Protein AF-A0A7S2F845-F1 (afdb_monomer_lite)

Organism: NCBI:txid327968

Secondary structure (DSSP, 8-state):
-PPPPP--EETTEEPPP--------S------------PPP---SPPPPPPP---HHHHHHHHHHHHHHHHHHHHHHHHHHHGGGS-HHHHHHHHHHHTTSSS-HHHHHHHHHHHHHHHHHHHHT--

Sequence (127 aa):
AEAPPPQRSFQGVKLPALGGEVRPDPLSVEPPRSLRRHVPASQSAPALPPAPKQSLEDLEKQKLRLAGKMEALSALSACQKNMGKMSAAELQAMLQRLNGLDSSVEDNTRCMERRLRQVDKFCQRLT

Radius of gyration: 28.7 Å; chains: 1; bounding box: 69×40×66 Å

Foldseek 3Di:
DDDDDDFDDDPNHGDDDPDDDDDDDDDDDDPDDDPPDPDDDDPDDDPDPPDPPQDPVNVVVVVVVVVVVVVVVVVVVVCVVCVVVDDPVRNVVVVCVVVCVPPPPPVVVVVVVVVVVVVVVVVVVVD

Structure (mmCIF, N/CA/C/O backbone):
data_AF-A0A7S2F845-F1
#
_entry.id   AF-A0A7S2F845-F1
#
loop_
_atom_site.group_PDB
_atom_site.id
_atom_site.type_symbol
_atom_site.label_atom_id
_atom_site.label_alt_id
_atom_site.label_comp_id
_atom_site.label_asym_id
_atom_site.label_entity_id
_atom_site.label_seq_id
_atom_site.pdbx_PDB_ins_code
_atom_site.Cartn_x
_atom_site.Cartn_y
_atom_site.Cartn_z
_atom_site.occupancy
_atom_site.B_iso_or_equiv
_atom_site.auth_seq_id
_atom_site.auth_comp_id
_atom_site.auth_asym_id
_atom_site.auth_atom_id
_atom_site.pdbx_PDB_model_num
ATOM 1 N N . ALA A 1 1 ? 32.328 -30.366 43.569 1.00 45.31 1 ALA A N 1
ATOM 2 C CA . ALA A 1 1 ? 31.036 -30.515 42.876 1.00 45.31 1 ALA A CA 1
ATOM 3 C C . ALA A 1 1 ? 30.753 -29.195 42.176 1.00 45.31 1 ALA A C 1
ATOM 5 O O . ALA A 1 1 ? 30.427 -28.221 42.839 1.00 45.31 1 ALA A O 1
ATOM 6 N N . GLU A 1 2 ? 31.034 -29.131 40.878 1.00 44.84 2 GLU A N 1
ATOM 7 C CA . GLU A 1 2 ? 30.868 -27.927 40.061 1.00 44.84 2 GLU A CA 1
ATOM 8 C C . GLU A 1 2 ? 29.411 -27.864 39.584 1.00 44.84 2 GLU A C 1
ATOM 10 O O . GLU A 1 2 ? 28.887 -28.845 39.054 1.00 44.84 2 GLU A O 1
ATOM 15 N N . ALA A 1 3 ? 28.721 -26.760 39.874 1.00 53.16 3 ALA A N 1
ATOM 16 C CA . ALA A 1 3 ? 27.312 -26.595 39.535 1.00 53.16 3 ALA A CA 1
ATOM 17 C C . ALA A 1 3 ? 27.146 -26.396 38.015 1.00 53.16 3 ALA A C 1
ATOM 19 O O . ALA A 1 3 ? 27.913 -25.638 37.420 1.00 53.16 3 ALA A O 1
ATOM 20 N N . PRO A 1 4 ? 26.155 -27.035 37.366 1.00 57.97 4 PRO A N 1
ATOM 21 C CA . PRO A 1 4 ? 25.947 -26.870 35.933 1.00 57.97 4 PRO A CA 1
ATOM 22 C C . PRO A 1 4 ? 25.480 -25.441 35.598 1.00 57.97 4 PRO A C 1
ATOM 24 O O . PRO A 1 4 ? 24.700 -24.854 36.356 1.00 57.97 4 PRO A O 1
ATOM 27 N N . PRO A 1 5 ? 25.910 -24.877 34.454 1.00 64.00 5 PRO A N 1
ATOM 28 C CA . PRO A 1 5 ? 25.543 -23.523 34.059 1.00 64.00 5 PRO A CA 1
ATOM 29 C C . PRO A 1 5 ? 24.031 -23.395 33.794 1.00 64.00 5 PRO A C 1
ATOM 31 O O . PRO A 1 5 ? 23.400 -24.342 33.308 1.00 64.00 5 PRO A O 1
ATOM 34 N N . PRO A 1 6 ? 23.429 -22.222 34.075 1.00 65.38 6 PRO A N 1
ATOM 35 C CA . PRO A 1 6 ? 21.997 -22.004 33.909 1.00 65.38 6 PRO A CA 1
ATOM 36 C C . PRO A 1 6 ? 21.581 -22.141 32.439 1.00 65.38 6 PRO A C 1
ATOM 38 O O . PRO A 1 6 ? 22.133 -21.497 31.544 1.00 65.38 6 PRO A O 1
ATOM 41 N N . GLN A 1 7 ? 20.573 -22.977 32.182 1.00 64.69 7 GLN A N 1
ATOM 42 C CA . GLN A 1 7 ? 20.025 -23.170 30.841 1.00 64.69 7 GLN A CA 1
ATOM 43 C C . GLN A 1 7 ? 19.210 -21.940 30.418 1.00 64.69 7 GLN A C 1
ATOM 45 O O . GLN A 1 7 ? 18.145 -21.666 30.969 1.00 64.69 7 GLN A O 1
ATOM 50 N N . ARG A 1 8 ? 19.691 -21.198 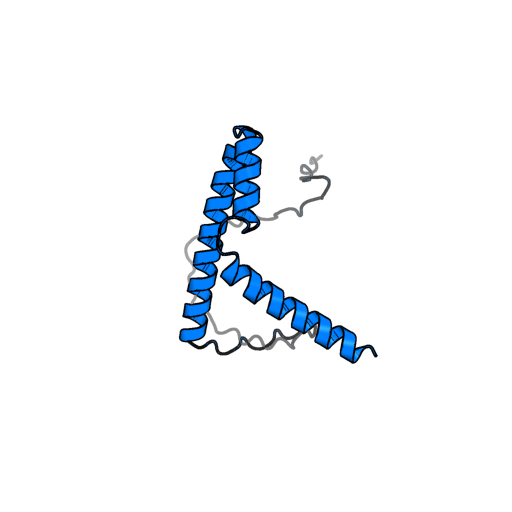29.413 1.00 65.69 8 ARG A N 1
ATOM 51 C CA . ARG A 1 8 ? 18.943 -20.091 28.798 1.00 65.69 8 ARG A CA 1
ATOM 52 C C . ARG A 1 8 ? 17.950 -20.654 27.779 1.00 65.69 8 ARG A C 1
ATOM 54 O O . ARG A 1 8 ? 18.349 -21.205 26.752 1.00 65.69 8 ARG A O 1
ATOM 61 N N . SER A 1 9 ? 16.660 -20.502 28.060 1.00 76.69 9 SER A N 1
ATOM 62 C CA . SER A 1 9 ? 15.584 -20.753 27.099 1.00 76.69 9 SER A CA 1
ATOM 63 C C . SER A 1 9 ? 14.782 -19.475 26.862 1.00 76.69 9 SER A C 1
ATOM 65 O O . SER A 1 9 ? 14.654 -18.638 27.756 1.00 76.69 9 SER A O 1
ATOM 67 N N . PHE A 1 10 ? 14.263 -19.311 25.646 1.00 62.00 10 PHE A N 1
ATOM 68 C CA . PHE A 1 10 ? 13.295 -18.270 25.305 1.00 62.00 10 PHE A CA 1
ATOM 69 C C . PHE A 1 10 ? 12.119 -18.944 24.602 1.00 62.00 10 PHE A C 1
ATOM 71 O O . PHE A 1 10 ? 12.319 -19.644 23.612 1.00 62.00 10 PHE A O 1
ATOM 78 N N . GLN A 1 11 ? 10.908 -18.793 25.149 1.00 68.44 11 GLN A N 1
ATOM 79 C CA . GLN A 1 11 ? 9.687 -19.443 24.642 1.00 68.44 11 GLN A CA 1
ATOM 80 C C . GLN A 1 11 ? 9.828 -20.967 24.437 1.00 68.44 11 GLN A C 1
ATOM 82 O O . GLN A 1 11 ? 9.382 -21.519 23.437 1.00 68.44 11 GLN A O 1
ATOM 87 N N . GLY A 1 12 ? 10.502 -21.657 25.363 1.00 69.50 12 GLY A N 1
ATOM 88 C CA . GLY A 1 12 ? 10.700 -23.112 25.294 1.00 69.50 12 GLY A CA 1
ATOM 89 C C . GLY A 1 12 ? 11.762 -23.580 24.291 1.00 69.50 12 GLY A C 1
ATOM 90 O O . GLY A 1 12 ?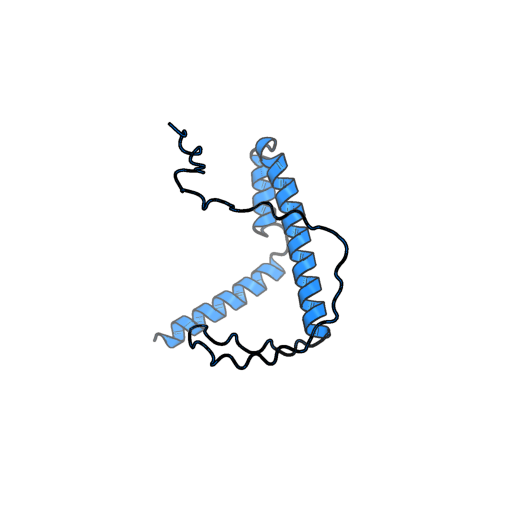 12.061 -24.771 24.240 1.00 69.50 12 GLY A O 1
ATOM 91 N N . VAL A 1 13 ? 12.390 -22.669 23.540 1.00 66.06 13 VAL A N 1
ATOM 92 C CA . VAL A 1 13 ? 13.494 -22.990 22.628 1.00 66.06 13 VAL A CA 1
ATOM 93 C C . VAL A 1 13 ? 14.826 -22.827 23.358 1.00 66.06 13 VAL A C 1
ATOM 95 O O . VAL A 1 13 ? 15.117 -21.778 23.942 1.00 66.06 13 VAL A O 1
ATOM 98 N N . LYS A 1 14 ? 15.642 -23.887 23.341 1.00 77.12 14 LYS A N 1
ATOM 99 C CA . LYS A 1 14 ? 16.975 -23.911 23.954 1.00 77.12 14 LYS A CA 1
ATOM 100 C C . LYS A 1 14 ? 17.943 -23.113 23.081 1.00 77.12 14 LYS A C 1
ATOM 102 O O . LYS A 1 14 ? 18.170 -23.473 21.928 1.00 77.12 14 LYS A O 1
ATOM 107 N N . LEU A 1 15 ? 18.492 -22.026 23.618 1.00 72.06 15 LEU A N 1
ATOM 108 C CA . LEU A 1 15 ? 19.434 -21.190 22.876 1.00 72.06 15 LEU A CA 1
ATOM 109 C C . LEU A 1 15 ? 20.848 -21.801 22.934 1.00 72.06 15 LEU A C 1
ATOM 111 O O . LEU A 1 15 ? 21.238 -22.310 23.990 1.00 72.06 15 LEU A O 1
ATOM 115 N N . PRO A 1 16 ? 21.629 -21.756 21.836 1.00 62.34 16 PRO A N 1
ATOM 116 C CA . PRO A 1 16 ? 23.021 -22.190 21.848 1.00 62.34 16 PRO A CA 1
ATOM 117 C C . PRO A 1 16 ? 23.841 -21.350 22.831 1.00 62.34 16 PRO A C 1
ATOM 119 O O . PRO A 1 16 ? 23.653 -20.136 22.937 1.00 62.34 16 PRO A O 1
ATOM 122 N N . ALA A 1 17 ? 24.768 -21.991 23.542 1.00 61.19 17 ALA A N 1
ATOM 123 C CA . ALA A 1 17 ? 25.693 -21.288 24.417 1.00 61.19 17 ALA A CA 1
ATOM 124 C C . ALA A 1 17 ? 26.633 -20.414 23.572 1.00 61.19 17 ALA A C 1
ATOM 126 O O . ALA A 1 17 ? 27.361 -20.924 22.721 1.00 61.19 17 ALA A O 1
ATOM 127 N N . LEU A 1 18 ? 26.623 -19.101 23.811 1.00 60.44 18 LEU A N 1
ATOM 128 C CA . LEU A 1 18 ? 27.653 -18.202 23.297 1.00 60.44 18 LEU A CA 1
ATOM 129 C C . LEU A 1 18 ? 28.923 -18.450 24.116 1.00 60.44 18 LEU A C 1
ATOM 131 O O . LEU A 1 18 ? 29.105 -17.882 25.190 1.00 60.44 18 LEU A O 1
ATOM 135 N N . GLY A 1 19 ? 29.744 -19.388 23.652 1.00 46.00 19 GLY A N 1
ATOM 136 C CA . GLY A 1 19 ? 31.061 -19.643 24.213 1.00 46.00 19 GLY A CA 1
ATOM 137 C C . GLY A 1 19 ? 32.062 -18.584 23.757 1.00 46.00 19 GLY A C 1
ATOM 138 O O . GLY A 1 19 ? 32.202 -18.352 22.560 1.00 46.00 19 GLY A O 1
ATOM 139 N N . GLY A 1 20 ? 32.778 -18.005 24.723 1.00 47.28 20 GLY A N 1
ATOM 140 C CA . GLY A 1 20 ? 34.080 -17.372 24.517 1.00 47.28 20 GLY A CA 1
ATOM 141 C C . GLY A 1 20 ? 34.073 -15.848 24.458 1.00 47.28 20 GLY A C 1
ATOM 142 O O . GLY A 1 20 ? 33.998 -15.263 23.383 1.00 47.28 20 GLY A O 1
ATOM 143 N N . GLU A 1 21 ? 34.274 -15.211 25.615 1.00 51.09 21 GLU A N 1
ATOM 144 C CA . GLU A 1 21 ? 35.051 -13.971 25.665 1.00 51.09 21 GLU A CA 1
ATOM 145 C C . GLU A 1 21 ? 36.417 -14.235 25.018 1.00 51.09 21 GLU A C 1
ATOM 147 O O . GLU A 1 21 ? 37.198 -15.044 25.517 1.00 51.09 21 GLU A O 1
ATOM 152 N N . VAL A 1 22 ? 36.721 -13.541 23.925 1.00 48.25 22 VAL A N 1
ATOM 153 C CA . VAL A 1 22 ? 38.103 -13.338 23.488 1.00 48.25 22 VAL A CA 1
ATOM 154 C C . VAL A 1 22 ? 38.348 -11.841 23.525 1.00 48.25 22 VAL A C 1
ATOM 156 O O . VAL A 1 22 ? 37.983 -11.089 22.623 1.00 48.25 22 VAL A O 1
ATOM 159 N N . ARG A 1 23 ? 38.920 -11.419 24.649 1.00 46.50 23 ARG A N 1
ATOM 160 C CA . ARG A 1 23 ? 39.509 -10.104 24.871 1.00 46.50 23 ARG A CA 1
ATOM 161 C C . ARG A 1 23 ? 40.568 -9.851 23.781 1.00 46.50 23 ARG A C 1
ATOM 163 O O . ARG A 1 23 ? 41.461 -10.684 23.639 1.00 46.50 23 ARG A O 1
ATOM 170 N N . PRO A 1 24 ? 40.503 -8.763 22.996 1.00 47.44 24 PRO A N 1
ATOM 171 C CA . PRO A 1 24 ? 41.558 -8.469 22.039 1.00 47.44 24 PRO A CA 1
ATOM 172 C C . PRO A 1 24 ? 42.724 -7.795 22.771 1.00 47.44 24 PRO A C 1
ATOM 174 O O . PRO A 1 24 ? 42.590 -6.665 23.243 1.00 47.44 24 PRO A O 1
ATOM 177 N N . ASP A 1 25 ? 43.865 -8.477 22.866 1.00 44.31 25 ASP A N 1
ATOM 178 C CA . ASP A 1 25 ? 45.134 -7.804 23.150 1.00 44.31 25 ASP A CA 1
ATOM 179 C C . ASP A 1 25 ? 45.512 -6.940 21.930 1.00 44.31 25 ASP A C 1
ATOM 181 O O . ASP A 1 25 ? 45.502 -7.432 20.795 1.00 44.31 25 ASP A O 1
ATOM 185 N N . PRO A 1 26 ? 45.818 -5.643 22.112 1.00 50.06 26 PRO A N 1
ATOM 186 C CA . PRO A 1 26 ? 46.336 -4.808 21.045 1.00 50.06 26 PRO A CA 1
ATOM 187 C C . PRO A 1 26 ? 47.825 -5.128 20.873 1.00 50.06 26 PRO A C 1
ATOM 189 O O . PRO A 1 26 ? 48.501 -5.393 21.860 1.00 50.06 26 PRO A O 1
ATOM 192 N N . LEU A 1 27 ? 48.347 -5.004 19.649 1.00 53.94 27 LEU A N 1
ATOM 193 C CA . LEU A 1 27 ? 49.763 -5.170 19.249 1.00 53.94 27 LEU A CA 1
ATOM 194 C C . LEU A 1 27 ? 50.129 -6.522 18.606 1.00 53.94 27 LEU A C 1
ATOM 196 O O . LEU A 1 27 ? 51.037 -7.214 19.051 1.00 53.94 27 LEU A O 1
ATOM 200 N N . SER A 1 28 ? 49.516 -6.841 17.464 1.00 45.56 28 SER A N 1
ATOM 201 C CA . SER A 1 28 ? 50.236 -7.528 16.380 1.00 45.56 28 SER A CA 1
ATOM 202 C C . SER A 1 28 ? 49.484 -7.354 15.058 1.00 45.56 28 SER A C 1
ATOM 204 O O . SER A 1 28 ? 48.561 -8.099 14.740 1.00 45.56 28 SER A O 1
ATOM 206 N N . VAL A 1 29 ? 49.829 -6.307 14.307 1.00 49.81 29 VAL A N 1
ATOM 207 C CA . VAL A 1 29 ? 49.356 -6.116 12.929 1.00 49.81 29 VAL A CA 1
ATOM 208 C C . VAL A 1 29 ? 50.432 -6.681 12.004 1.00 49.81 29 VAL A C 1
ATOM 210 O O . VAL A 1 29 ? 51.348 -5.972 11.602 1.00 49.81 29 VAL A O 1
ATOM 213 N N . GLU A 1 30 ? 50.338 -7.974 11.701 1.00 49.03 30 GLU A N 1
ATOM 214 C CA . GLU A 1 30 ? 51.049 -8.586 10.571 1.00 49.03 30 GLU A CA 1
ATOM 215 C C . GLU A 1 30 ? 50.239 -8.355 9.277 1.00 49.03 30 GLU A C 1
ATOM 217 O O . GLU A 1 30 ? 49.008 -8.481 9.289 1.00 49.03 30 GLU A O 1
ATOM 222 N N . PRO A 1 31 ? 50.883 -8.010 8.147 1.00 57.12 31 PRO A N 1
ATOM 223 C CA . PRO A 1 31 ? 50.187 -7.736 6.894 1.00 57.12 31 PRO A CA 1
ATOM 224 C C . PRO A 1 31 ? 49.579 -9.020 6.293 1.00 57.12 31 PRO A C 1
ATOM 226 O O . PRO A 1 31 ? 50.168 -10.101 6.393 1.00 57.12 31 PRO A O 1
ATOM 229 N N . PRO A 1 32 ? 48.409 -8.944 5.629 1.00 53.59 32 PRO A N 1
ATOM 230 C CA . PRO A 1 32 ? 47.691 -10.132 5.181 1.00 53.59 32 PRO A CA 1
ATOM 231 C C . PRO A 1 32 ? 48.437 -10.836 4.041 1.00 53.59 32 PRO A C 1
ATOM 233 O O . PRO A 1 32 ? 48.412 -10.410 2.886 1.00 53.59 32 PRO A O 1
ATOM 236 N N . ARG A 1 33 ? 49.070 -11.971 4.359 1.00 56.84 33 ARG A N 1
ATOM 237 C CA . ARG A 1 33 ? 49.553 -12.933 3.361 1.00 56.84 33 ARG A CA 1
ATOM 238 C C . ARG A 1 33 ? 48.356 -13.474 2.578 1.00 56.84 33 ARG A C 1
ATOM 240 O O . ARG A 1 33 ? 47.400 -13.989 3.156 1.00 56.84 33 ARG A O 1
ATOM 247 N N . SER A 1 34 ? 48.410 -13.361 1.253 1.00 55.66 34 SER A N 1
ATOM 248 C CA . SER A 1 34 ? 47.363 -13.815 0.337 1.00 55.66 34 SER A CA 1
ATOM 249 C C . SER A 1 34 ? 47.105 -15.319 0.485 1.00 55.66 34 SER A C 1
ATOM 251 O O . SER A 1 34 ? 47.843 -16.148 -0.052 1.00 55.66 34 SER A O 1
ATOM 253 N N . LEU A 1 35 ? 46.039 -15.691 1.190 1.00 53.72 35 LEU A N 1
ATOM 254 C CA . LEU A 1 35 ? 45.565 -17.069 1.249 1.00 53.72 35 LEU A CA 1
ATOM 255 C C . LEU A 1 35 ? 44.822 -17.392 -0.052 1.00 53.72 35 LEU A C 1
ATOM 257 O O . LEU A 1 35 ? 43.610 -17.208 -0.157 1.00 53.72 35 LEU A O 1
ATOM 261 N N . ARG A 1 36 ? 45.546 -17.909 -1.052 1.00 55.66 36 ARG A N 1
ATOM 262 C CA . ARG A 1 36 ? 44.930 -18.646 -2.163 1.00 55.66 36 ARG A CA 1
ATOM 263 C C . ARG A 1 36 ? 44.357 -19.949 -1.618 1.00 55.66 36 ARG A C 1
ATOM 265 O O . ARG A 1 36 ? 45.001 -20.992 -1.637 1.00 55.66 36 ARG A O 1
ATOM 272 N N . ARG A 1 37 ? 43.135 -19.874 -1.098 1.00 55.34 37 ARG A N 1
ATOM 273 C CA . ARG A 1 37 ? 42.372 -21.037 -0.661 1.00 55.34 37 ARG A CA 1
ATOM 274 C C . ARG A 1 37 ? 41.621 -21.593 -1.875 1.00 55.34 37 ARG A C 1
ATOM 276 O O . ARG A 1 37 ? 40.493 -21.201 -2.150 1.00 55.34 37 ARG A O 1
ATOM 283 N N . HIS A 1 38 ? 42.267 -22.487 -2.623 1.00 54.12 38 HIS A N 1
ATOM 284 C CA . HIS A 1 38 ? 41.548 -23.407 -3.505 1.00 54.12 38 HIS A CA 1
ATOM 285 C C . HIS A 1 38 ? 40.763 -24.370 -2.607 1.00 54.12 38 HIS A C 1
ATOM 287 O O . HIS A 1 38 ? 41.311 -25.344 -2.099 1.00 54.12 38 HIS A O 1
ATOM 293 N N . VAL A 1 39 ? 39.493 -24.056 -2.359 1.00 58.31 39 VAL A N 1
ATOM 294 C CA . VAL A 1 39 ? 38.537 -24.991 -1.759 1.00 58.31 39 VAL A CA 1
ATOM 295 C C . VAL A 1 39 ? 37.699 -25.546 -2.913 1.00 58.31 39 VAL A C 1
ATOM 297 O O . VAL A 1 39 ? 37.113 -24.744 -3.644 1.00 58.31 39 VAL A O 1
ATOM 300 N N . PRO A 1 40 ? 37.643 -26.871 -3.137 1.00 52.09 40 PRO A N 1
ATOM 301 C CA . PRO A 1 40 ? 36.684 -27.439 -4.075 1.00 52.09 40 PRO A CA 1
ATOM 302 C C . PRO A 1 40 ? 35.270 -27.093 -3.593 1.00 52.09 40 PRO A C 1
ATOM 304 O O . PRO A 1 40 ? 34.932 -27.285 -2.426 1.00 52.09 40 PRO A O 1
ATOM 307 N N . ALA A 1 41 ? 34.479 -26.499 -4.484 1.00 53.09 41 ALA A N 1
ATOM 308 C CA . ALA A 1 41 ? 33.155 -25.982 -4.177 1.00 53.09 41 ALA A CA 1
ATOM 309 C C . ALA A 1 41 ? 32.224 -27.103 -3.689 1.00 53.09 41 ALA A C 1
ATOM 311 O O . ALA A 1 41 ? 31.890 -28.014 -4.447 1.00 53.09 41 ALA A O 1
ATOM 312 N N . SER A 1 42 ? 31.772 -27.009 -2.437 1.00 54.72 42 SER A N 1
ATOM 313 C CA . SER A 1 42 ? 30.611 -27.757 -1.955 1.00 54.72 42 SER A CA 1
ATOM 314 C C . SER A 1 42 ? 29.384 -27.347 -2.771 1.00 54.72 42 SER A C 1
ATOM 316 O O . SER A 1 42 ? 28.937 -26.201 -2.719 1.00 54.72 42 SER A O 1
ATOM 318 N N . GLN A 1 43 ? 28.852 -28.291 -3.544 1.00 60.81 43 GLN A N 1
ATOM 319 C CA . GLN A 1 43 ? 27.614 -28.146 -4.305 1.00 60.81 43 GLN A CA 1
ATOM 320 C C . GLN A 1 43 ? 26.412 -28.273 -3.361 1.00 60.81 43 GLN A C 1
ATOM 322 O O . GLN A 1 43 ? 25.903 -29.370 -3.152 1.00 60.81 43 GLN A O 1
ATOM 327 N N . SER A 1 44 ? 25.956 -27.177 -2.756 1.00 59.91 44 SER A N 1
ATOM 328 C CA . SER A 1 44 ? 24.684 -27.215 -2.010 1.00 59.91 44 SER A CA 1
ATOM 329 C C . SER A 1 44 ? 23.908 -25.900 -1.920 1.00 59.91 44 SER A C 1
ATOM 331 O O . SER A 1 44 ? 22.882 -25.856 -1.247 1.00 59.91 44 SER A O 1
ATOM 333 N N . ALA A 1 45 ? 24.306 -24.846 -2.636 1.00 61.38 45 ALA A N 1
ATOM 334 C CA . ALA A 1 45 ? 23.489 -23.639 -2.756 1.00 61.38 45 ALA A CA 1
ATOM 335 C C . ALA A 1 45 ? 22.979 -23.495 -4.199 1.00 61.38 45 ALA A C 1
ATOM 337 O O . ALA A 1 45 ? 23.800 -23.527 -5.121 1.00 61.38 45 ALA A O 1
ATOM 338 N N . PRO A 1 46 ? 21.661 -23.320 -4.428 1.00 64.69 46 PRO A N 1
ATOM 339 C CA . PRO A 1 46 ? 21.168 -22.878 -5.724 1.00 64.69 46 PRO A CA 1
ATOM 340 C C . PRO A 1 46 ? 21.887 -21.578 -6.081 1.00 64.69 46 PRO A C 1
ATOM 342 O O . PRO A 1 46 ? 21.917 -20.644 -5.276 1.00 64.69 46 PRO A O 1
ATOM 345 N N . ALA A 1 47 ? 22.497 -21.529 -7.264 1.00 67.75 47 ALA A N 1
ATOM 346 C CA . ALA A 1 47 ? 23.118 -20.310 -7.748 1.00 67.75 47 ALA A CA 1
ATOM 347 C C . ALA A 1 47 ? 22.046 -19.216 -7.797 1.00 67.75 47 ALA A C 1
ATOM 349 O O . ALA A 1 47 ? 21.045 -19.349 -8.506 1.00 67.75 47 ALA A O 1
ATOM 350 N N . LEU A 1 48 ? 22.235 -18.156 -7.008 1.00 65.12 48 LEU A N 1
ATOM 351 C CA . LEU A 1 48 ? 21.379 -16.982 -7.093 1.00 65.12 48 LEU A CA 1
ATOM 352 C C . LEU A 1 48 ? 21.460 -16.455 -8.531 1.00 65.12 48 LEU A C 1
ATOM 354 O O . LEU A 1 48 ? 22.566 -16.386 -9.082 1.00 65.12 48 LEU A O 1
ATOM 358 N N . PRO A 1 49 ? 20.322 -16.108 -9.157 1.00 70.81 49 PRO A N 1
ATOM 359 C CA . PRO A 1 49 ? 20.356 -15.518 -10.482 1.00 70.81 49 PRO A CA 1
ATOM 360 C C . PRO A 1 49 ? 21.272 -14.288 -10.445 1.00 70.81 49 PRO A C 1
ATOM 362 O O . PRO A 1 49 ? 21.239 -13.538 -9.461 1.00 70.81 49 PRO A O 1
ATOM 365 N N . PRO A 1 50 ? 22.110 -14.082 -11.478 1.00 65.12 50 PRO A N 1
ATOM 366 C CA . PRO A 1 50 ? 22.967 -12.911 -11.537 1.00 65.12 50 PRO A CA 1
ATOM 367 C C . PRO A 1 50 ? 22.090 -11.670 -11.391 1.00 65.12 50 PRO A C 1
ATOM 369 O O . PRO A 1 50 ? 21.066 -11.550 -12.069 1.00 65.12 50 PRO A O 1
ATOM 372 N N . ALA A 1 51 ? 22.468 -10.782 -10.467 1.00 66.50 51 ALA A N 1
ATOM 373 C CA . ALA A 1 51 ? 21.720 -9.560 -10.223 1.00 66.50 51 ALA A CA 1
ATOM 374 C C . ALA A 1 51 ? 21.518 -8.842 -11.568 1.00 66.50 51 ALA A C 1
ATOM 376 O O . ALA A 1 51 ? 22.500 -8.640 -12.295 1.00 66.50 51 ALA A O 1
ATOM 377 N N . PRO A 1 52 ? 20.271 -8.506 -11.947 1.00 72.88 52 PRO A N 1
ATOM 378 C CA . PRO A 1 52 ? 20.039 -7.790 -13.188 1.00 72.88 52 PRO A CA 1
ATOM 379 C C . PRO A 1 52 ? 20.870 -6.509 -13.150 1.00 72.88 52 PRO A C 1
ATOM 381 O O . PRO A 1 52 ? 20.935 -5.847 -12.113 1.00 72.88 52 PRO A O 1
ATOM 384 N N . LYS A 1 53 ? 21.528 -6.172 -14.263 1.00 73.06 53 LYS A N 1
ATOM 385 C CA . LYS A 1 53 ? 22.200 -4.879 -14.425 1.00 73.06 53 LYS A CA 1
ATOM 386 C C . LYS A 1 53 ? 21.110 -3.809 -14.398 1.00 73.06 53 LYS A C 1
ATOM 388 O O . LYS A 1 53 ? 20.505 -3.519 -15.423 1.00 73.06 53 LYS A O 1
ATOM 393 N N . GLN A 1 54 ? 20.776 -3.332 -13.205 1.00 75.88 54 GLN A N 1
ATOM 394 C CA . GLN A 1 54 ? 19.743 -2.327 -13.012 1.00 75.88 54 GLN A CA 1
ATOM 395 C C . GLN A 1 54 ? 20.259 -1.016 -13.595 1.00 75.88 54 GLN A C 1
ATOM 397 O O . GLN A 1 54 ? 21.351 -0.568 -13.244 1.00 75.88 54 GLN A O 1
ATOM 402 N N . SER A 1 55 ? 19.489 -0.437 -14.514 1.00 84.69 55 SER A N 1
ATOM 403 C CA . SER A 1 55 ? 19.761 0.909 -15.006 1.00 84.69 55 SER A CA 1
ATOM 404 C C . SER A 1 55 ? 19.621 1.916 -13.858 1.00 84.69 55 SER A C 1
ATOM 406 O O . SER A 1 55 ? 18.934 1.650 -12.862 1.00 84.69 55 SER A O 1
ATOM 408 N N . LEU A 1 56 ? 20.282 3.069 -13.972 1.00 86.19 56 LEU A N 1
ATOM 409 C CA . LEU A 1 56 ? 20.167 4.132 -12.970 1.00 86.19 56 LEU A CA 1
ATOM 410 C C . LEU A 1 56 ? 18.700 4.588 -12.866 1.00 86.19 56 LEU A C 1
ATOM 412 O O . LEU A 1 56 ? 18.172 4.753 -11.767 1.00 86.19 56 LEU A O 1
ATOM 416 N N . GLU A 1 57 ? 18.012 4.641 -14.004 1.00 87.56 57 GLU A N 1
ATOM 417 C CA . GLU A 1 57 ? 16.596 4.966 -14.144 1.00 87.56 57 GLU A CA 1
ATOM 418 C C . GLU A 1 57 ? 15.687 3.954 -13.425 1.00 87.56 57 GLU A C 1
ATOM 420 O O . GLU A 1 57 ? 14.699 4.332 -12.786 1.00 87.56 57 GLU A O 1
ATOM 425 N N . ASP A 1 58 ? 15.996 2.655 -13.488 1.00 90.50 58 ASP A N 1
ATOM 426 C CA . ASP A 1 58 ? 15.240 1.631 -12.756 1.00 90.50 58 ASP A CA 1
ATOM 427 C C . ASP A 1 58 ? 15.420 1.768 -11.245 1.00 90.50 58 ASP A C 1
ATOM 429 O O . ASP A 1 58 ? 14.471 1.548 -10.482 1.00 90.50 58 ASP A O 1
ATOM 433 N N . LEU A 1 59 ? 16.616 2.161 -10.812 1.00 91.50 59 LEU A N 1
ATOM 434 C CA . LEU A 1 59 ? 16.949 2.360 -9.409 1.00 91.50 59 LEU A CA 1
ATOM 435 C C . LEU A 1 59 ? 16.267 3.618 -8.849 1.00 91.50 59 LEU A C 1
ATOM 437 O O . LEU A 1 59 ? 15.721 3.582 -7.744 1.00 91.50 59 LEU A O 1
ATOM 441 N N . GLU A 1 60 ? 16.192 4.700 -9.625 1.00 91.06 60 GLU A N 1
ATOM 442 C CA . GLU A 1 60 ? 15.394 5.886 -9.291 1.00 91.06 60 GLU A CA 1
ATOM 443 C C . GLU A 1 60 ? 13.901 5.563 -9.183 1.00 91.06 60 GLU A C 1
ATOM 445 O O . GLU A 1 60 ? 13.259 5.909 -8.187 1.00 91.06 60 GLU A O 1
ATOM 450 N N . LYS A 1 61 ? 13.347 4.800 -10.135 1.00 91.62 61 LYS A N 1
ATOM 451 C CA . LYS A 1 61 ? 11.955 4.327 -10.056 1.00 91.62 61 LYS A CA 1
ATOM 452 C C . LYS A 1 61 ? 11.716 3.460 -8.821 1.00 91.62 61 LYS A C 1
ATOM 454 O O . LYS A 1 61 ? 10.657 3.550 -8.200 1.00 91.62 61 LYS A O 1
ATOM 459 N N . GLN A 1 62 ? 12.666 2.598 -8.457 1.00 90.94 62 GLN A N 1
ATOM 460 C CA . GLN A 1 62 ? 12.572 1.790 -7.239 1.00 90.94 62 GLN A CA 1
ATOM 461 C C . GLN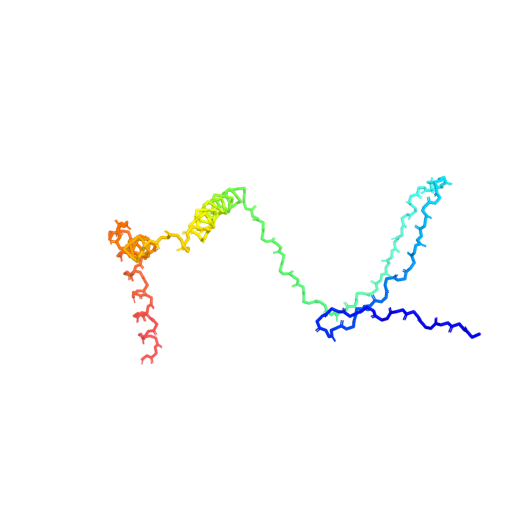 A 1 62 ? 12.590 2.653 -5.980 1.00 90.94 62 GLN A C 1
ATOM 463 O O . GLN A 1 62 ? 11.748 2.437 -5.109 1.00 90.94 62 GLN A O 1
ATOM 468 N N . LYS A 1 63 ? 13.483 3.646 -5.905 1.00 93.75 63 LYS A N 1
ATOM 469 C CA . LYS A 1 63 ? 13.543 4.603 -4.794 1.00 93.75 63 LYS A CA 1
ATOM 470 C C . LYS A 1 63 ? 12.233 5.362 -4.640 1.00 93.75 63 LYS A C 1
ATOM 472 O O . LYS A 1 63 ? 11.705 5.408 -3.536 1.00 93.75 63 LYS A O 1
ATOM 477 N N . LEU A 1 64 ? 11.670 5.870 -5.736 1.00 91.12 64 LEU A N 1
ATOM 478 C CA . LEU A 1 64 ? 10.395 6.586 -5.702 1.00 91.12 64 LEU A CA 1
ATOM 479 C C . LEU A 1 64 ? 9.255 5.687 -5.202 1.00 91.12 64 LEU A C 1
ATOM 481 O O . LEU A 1 64 ? 8.497 6.070 -4.313 1.00 91.12 64 LEU A O 1
ATOM 485 N N . ARG A 1 65 ? 9.170 4.452 -5.715 1.00 92.12 65 ARG A N 1
ATOM 486 C CA . ARG A 1 65 ? 8.180 3.472 -5.240 1.00 92.12 65 ARG A CA 1
ATOM 487 C C . ARG A 1 65 ? 8.366 3.128 -3.765 1.00 92.12 65 ARG A C 1
ATOM 489 O O . ARG A 1 65 ? 7.378 2.949 -3.060 1.00 92.12 65 ARG A O 1
ATOM 496 N N . LEU A 1 66 ? 9.607 2.983 -3.308 1.00 93.94 66 LEU A N 1
ATOM 497 C CA . LEU A 1 66 ? 9.907 2.678 -1.913 1.00 93.94 66 LEU A CA 1
ATOM 498 C C . LEU A 1 66 ? 9.535 3.850 -1.002 1.00 93.94 66 LEU A C 1
ATOM 500 O O . LEU A 1 66 ? 8.872 3.627 0.006 1.00 93.94 66 LEU A O 1
ATOM 504 N N . ALA A 1 67 ? 9.891 5.077 -1.385 1.00 90.88 67 ALA A N 1
ATOM 505 C CA . ALA A 1 67 ? 9.549 6.290 -0.649 1.00 90.88 67 ALA A CA 1
ATOM 506 C C . ALA A 1 67 ? 8.030 6.421 -0.463 1.00 90.88 67 ALA A C 1
ATOM 508 O O . ALA A 1 67 ? 7.570 6.551 0.669 1.00 90.88 67 ALA A O 1
ATOM 509 N N . GLY A 1 68 ? 7.245 6.250 -1.534 1.00 86.69 68 GLY A N 1
ATOM 510 C CA . GLY A 1 68 ? 5.781 6.287 -1.441 1.00 86.69 68 GLY A CA 1
ATOM 511 C C . GLY A 1 68 ? 5.200 5.186 -0.541 1.00 86.69 68 GLY A C 1
ATOM 512 O O . GLY A 1 68 ? 4.277 5.428 0.233 1.00 86.69 68 GLY A O 1
ATOM 513 N N . LYS A 1 69 ? 5.773 3.973 -0.566 1.00 91.19 69 LYS A N 1
ATOM 514 C CA . LYS A 1 69 ? 5.369 2.899 0.362 1.00 91.19 69 LYS A CA 1
ATOM 515 C C . LYS A 1 69 ? 5.688 3.241 1.817 1.00 91.19 69 LYS A C 1
ATOM 517 O O . LYS A 1 69 ? 4.886 2.937 2.694 1.00 91.19 69 LYS A O 1
ATOM 522 N N . MET A 1 70 ? 6.844 3.848 2.080 1.00 94.12 70 MET A N 1
ATOM 523 C CA . MET A 1 70 ? 7.229 4.264 3.430 1.00 94.12 70 MET A CA 1
ATOM 524 C C . MET A 1 70 ? 6.324 5.372 3.966 1.00 94.12 70 MET A C 1
ATOM 526 O O . MET A 1 70 ? 5.942 5.326 5.132 1.00 94.12 70 MET A O 1
ATOM 530 N N . GLU A 1 71 ? 5.941 6.326 3.121 1.00 87.00 71 GLU A N 1
ATOM 531 C CA . GLU A 1 71 ? 4.997 7.383 3.480 1.00 87.00 71 GLU A CA 1
ATOM 532 C C . GLU A 1 71 ? 3.627 6.805 3.857 1.00 87.00 71 GLU A C 1
ATOM 534 O O . GLU A 1 71 ? 3.113 7.085 4.941 1.00 87.00 71 GLU A O 1
ATOM 539 N N . ALA A 1 72 ? 3.086 5.908 3.027 1.00 82.69 72 ALA A N 1
ATOM 540 C CA . ALA A 1 72 ? 1.827 5.227 3.316 1.00 82.69 72 ALA A CA 1
ATOM 541 C C . ALA A 1 72 ? 1.890 4.417 4.624 1.00 82.69 72 ALA A C 1
ATOM 543 O O . ALA A 1 72 ? 0.979 4.490 5.447 1.00 82.69 72 ALA A O 1
ATOM 544 N N . LEU A 1 73 ? 2.981 3.677 4.855 1.00 86.88 73 LEU A N 1
ATOM 545 C CA . LEU A 1 73 ? 3.184 2.928 6.100 1.00 86.88 73 LEU A CA 1
ATOM 546 C C . LEU A 1 73 ? 3.288 3.846 7.323 1.00 86.88 73 LEU A C 1
ATOM 548 O O . LEU A 1 73 ? 2.748 3.516 8.379 1.00 86.88 73 LEU A O 1
ATOM 552 N N . SER A 1 74 ? 3.951 4.995 7.190 1.00 87.50 74 SER A N 1
ATOM 553 C CA . SER A 1 74 ? 4.046 5.997 8.254 1.00 87.50 74 SER A CA 1
ATOM 554 C C . SER A 1 74 ? 2.665 6.555 8.615 1.00 87.50 74 SER A C 1
ATOM 556 O O . SER A 1 74 ? 2.290 6.570 9.790 1.00 87.50 74 SER A O 1
ATOM 558 N N . ALA A 1 75 ? 1.865 6.915 7.607 1.00 82.38 75 ALA A N 1
ATOM 559 C CA . ALA A 1 75 ? 0.494 7.382 7.795 1.00 82.38 75 ALA A CA 1
ATOM 560 C C . ALA A 1 75 ? -0.388 6.318 8.473 1.00 82.38 75 ALA A C 1
ATOM 562 O O . ALA A 1 75 ? -1.076 6.610 9.452 1.00 82.38 75 ALA A O 1
ATOM 563 N N . LEU A 1 76 ? -0.311 5.062 8.021 1.00 84.25 76 LEU A N 1
ATOM 564 C CA . LEU A 1 76 ? -1.046 3.946 8.622 1.00 84.25 76 LEU A CA 1
ATOM 565 C C . LEU A 1 76 ? -0.622 3.678 10.070 1.00 84.25 76 LEU A C 1
ATOM 567 O O . LEU A 1 76 ? -1.475 3.452 10.925 1.00 84.25 76 LEU A O 1
ATOM 571 N N .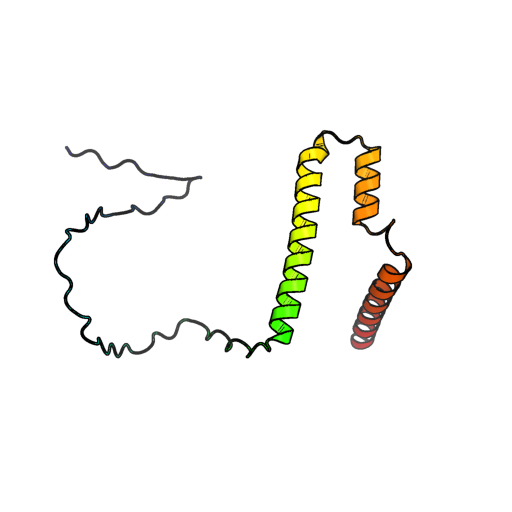 SER A 1 77 ? 0.676 3.749 10.367 1.00 86.75 77 SER A N 1
ATOM 572 C CA . SER A 1 77 ? 1.201 3.603 11.730 1.00 86.75 77 SER A CA 1
ATOM 573 C C . SER A 1 77 ? 0.680 4.706 12.658 1.00 86.75 77 SER A C 1
ATOM 575 O O . SER A 1 77 ? 0.300 4.440 13.802 1.00 86.75 77 SER A O 1
ATOM 577 N N . ALA A 1 78 ? 0.585 5.945 12.165 1.00 80.81 78 ALA A N 1
ATOM 578 C CA . ALA A 1 78 ? -0.023 7.046 12.906 1.00 80.81 78 ALA A CA 1
ATOM 579 C C . ALA A 1 78 ? -1.523 6.811 13.164 1.00 80.81 78 ALA A C 1
ATOM 581 O O . ALA A 1 78 ? -1.990 7.012 14.288 1.00 80.81 78 ALA A O 1
ATOM 582 N N . CYS A 1 79 ? -2.269 6.318 12.170 1.00 77.81 79 CYS A N 1
ATOM 583 C CA . CYS A 1 79 ? -3.672 5.933 12.339 1.00 77.81 79 CYS A CA 1
ATOM 584 C C . CYS A 1 79 ? -3.842 4.787 13.348 1.00 77.81 79 CYS A C 1
ATOM 586 O O . CYS A 1 79 ? -4.722 4.853 14.203 1.00 77.81 79 CYS A O 1
ATOM 588 N N . GLN A 1 80 ? -2.974 3.771 13.310 1.00 82.25 80 GLN A N 1
ATOM 589 C CA . GLN A 1 80 ? -3.020 2.623 14.218 1.00 82.25 80 GLN A CA 1
ATOM 590 C C . GLN A 1 80 ? -2.902 3.043 15.688 1.00 82.25 80 GLN A C 1
ATOM 592 O O . GLN A 1 80 ? -3.657 2.558 16.528 1.00 82.25 80 GLN A O 1
ATOM 597 N N . LYS A 1 81 ? -2.001 3.981 16.005 1.00 82.31 81 LYS A N 1
ATOM 598 C CA . LYS A 1 81 ? -1.817 4.489 17.377 1.00 82.31 81 LYS A CA 1
ATOM 599 C C . LYS A 1 81 ? -3.065 5.175 17.939 1.00 82.31 81 LYS A C 1
ATOM 601 O O . LYS A 1 81 ? -3.275 5.162 19.149 1.00 82.31 81 LYS A O 1
ATOM 606 N N . ASN A 1 82 ? -3.885 5.760 17.070 1.00 80.56 82 ASN A N 1
ATOM 607 C CA . ASN A 1 82 ? -5.076 6.513 17.458 1.00 80.56 82 ASN A CA 1
ATOM 608 C C . ASN A 1 82 ? -6.376 5.719 17.286 1.00 80.56 82 ASN A C 1
ATOM 610 O O . ASN A 1 82 ? -7.418 6.172 17.745 1.00 80.56 82 ASN A O 1
ATOM 614 N N . MET A 1 83 ? -6.318 4.523 16.696 1.00 79.81 83 MET A N 1
ATOM 615 C CA . MET A 1 83 ? -7.492 3.720 16.354 1.00 79.81 83 MET A CA 1
ATOM 616 C C . MET A 1 83 ? -8.374 3.398 17.570 1.00 79.81 83 MET A C 1
ATOM 618 O O . MET A 1 83 ? -9.593 3.445 17.466 1.00 79.81 83 MET A O 1
ATOM 622 N N . GLY A 1 84 ? -7.777 3.159 18.743 1.00 80.81 84 GLY A N 1
ATOM 623 C CA . GLY A 1 84 ? -8.518 2.911 19.989 1.00 80.81 84 GLY A CA 1
ATOM 624 C C . GLY A 1 84 ? -9.196 4.144 20.605 1.00 80.81 84 GLY A C 1
ATOM 625 O O . GLY A 1 84 ? -9.928 4.006 21.577 1.00 80.81 84 GLY A O 1
ATOM 626 N N . LYS A 1 85 ? -8.940 5.344 20.069 1.00 84.69 85 LYS A N 1
ATOM 627 C CA . LYS A 1 85 ? -9.537 6.616 20.511 1.00 84.69 85 LYS A CA 1
ATOM 628 C C . LYS A 1 85 ? -10.550 7.171 19.507 1.00 84.69 85 LYS A C 1
ATOM 630 O O . LYS A 1 85 ? -11.178 8.183 19.795 1.00 84.69 85 LYS A O 1
ATOM 635 N N . MET A 1 86 ? -10.673 6.545 18.336 1.00 85.62 86 MET A N 1
ATOM 636 C CA . MET A 1 86 ? -11.597 6.972 17.291 1.00 85.62 86 MET A CA 1
ATOM 637 C C . MET A 1 86 ? -12.991 6.420 17.573 1.00 85.62 86 MET A C 1
ATOM 639 O O . MET A 1 86 ? -13.158 5.264 17.961 1.00 85.62 86 MET A O 1
ATOM 643 N N . SER A 1 87 ? -14.001 7.252 17.351 1.00 87.31 87 SER A N 1
ATOM 644 C CA . SER A 1 87 ? -15.392 6.819 17.329 1.00 87.31 87 SER A CA 1
ATOM 645 C C . SER A 1 87 ? -15.647 5.852 16.167 1.00 87.31 87 SER A C 1
ATOM 647 O O . SER A 1 87 ? -14.909 5.814 15.177 1.00 87.31 87 SER A O 1
ATOM 649 N N . ALA A 1 88 ? -16.736 5.084 16.252 1.00 86.00 88 ALA A N 1
ATOM 650 C CA . ALA A 1 88 ? -17.133 4.159 15.190 1.00 86.00 88 ALA A CA 1
ATOM 651 C C . ALA A 1 88 ? -17.313 4.864 13.829 1.00 86.00 88 ALA A C 1
ATOM 653 O O . ALA A 1 88 ? -16.922 4.320 12.797 1.00 86.00 88 ALA A O 1
ATOM 654 N N . ALA A 1 89 ? -17.833 6.096 13.832 1.00 84.88 89 ALA A N 1
ATOM 655 C CA . ALA A 1 89 ? -18.008 6.905 12.626 1.00 84.88 89 ALA A CA 1
ATOM 656 C C . ALA A 1 89 ? -16.664 7.329 12.005 1.00 84.88 89 ALA A C 1
ATOM 658 O O . ALA A 1 89 ? -16.483 7.252 10.791 1.00 84.88 89 ALA A O 1
ATOM 659 N N . GLU A 1 90 ? -15.691 7.724 12.829 1.00 84.94 90 GLU A N 1
ATOM 660 C CA . GLU A 1 90 ? -14.354 8.109 12.362 1.00 84.94 90 GLU A CA 1
ATOM 661 C C . GLU A 1 90 ? -13.566 6.909 11.824 1.00 84.94 90 GLU A C 1
ATOM 663 O O . GLU A 1 90 ? -12.852 7.030 10.824 1.00 84.94 90 GLU A O 1
ATOM 668 N N . LEU A 1 91 ? -13.720 5.740 12.455 1.00 85.56 91 LEU A N 1
ATOM 669 C CA . LEU A 1 91 ? -13.142 4.487 11.975 1.00 85.56 91 LEU A CA 1
ATOM 670 C C . LEU A 1 91 ? -13.734 4.099 10.611 1.00 85.56 91 LEU A C 1
ATOM 672 O O . LEU A 1 91 ? -12.996 3.752 9.691 1.00 85.56 91 LEU A O 1
ATOM 676 N N . GLN A 1 92 ? -15.055 4.214 10.455 1.00 84.25 92 GLN A N 1
ATOM 677 C CA . GLN A 1 92 ? -15.749 3.917 9.204 1.00 84.25 92 GLN A CA 1
ATOM 678 C C . GLN A 1 92 ? -15.322 4.859 8.070 1.00 84.25 92 GLN A C 1
ATOM 680 O O . GLN A 1 92 ? -15.010 4.388 6.977 1.00 84.25 92 GLN A O 1
ATOM 685 N N . ALA A 1 93 ? -15.215 6.163 8.338 1.00 83.44 93 ALA A N 1
ATOM 686 C CA . ALA A 1 93 ? -14.721 7.137 7.366 1.00 83.44 93 ALA A CA 1
ATOM 687 C C . ALA A 1 93 ? -13.257 6.865 6.966 1.00 83.44 93 ALA A C 1
ATOM 689 O O . ALA A 1 93 ? -12.891 6.958 5.796 1.00 83.44 93 ALA A O 1
ATOM 690 N N . MET A 1 94 ? -12.401 6.475 7.918 1.00 83.25 94 MET A N 1
ATOM 691 C CA . MET A 1 94 ? -11.024 6.074 7.611 1.00 83.25 94 MET A CA 1
ATOM 692 C C . MET A 1 94 ? -10.982 4.841 6.700 1.00 83.25 94 MET A C 1
ATOM 694 O O . MET A 1 94 ? -10.248 4.840 5.712 1.00 83.25 94 MET A O 1
ATOM 698 N N . LEU A 1 95 ? -11.770 3.811 7.011 1.00 84.06 95 LEU A N 1
ATOM 699 C CA . LEU A 1 95 ? -11.850 2.592 6.208 1.00 84.06 95 LEU A CA 1
ATOM 700 C C . LEU A 1 95 ? -12.372 2.873 4.795 1.00 84.06 95 LEU A C 1
ATOM 702 O O . LEU A 1 95 ? -11.863 2.298 3.836 1.00 84.06 95 LEU A O 1
ATOM 706 N N . GLN A 1 96 ? -13.331 3.788 4.641 1.00 82.88 96 GLN A N 1
ATOM 707 C CA . GLN A 1 96 ? -13.820 4.214 3.328 1.00 82.88 96 GLN A CA 1
ATOM 708 C C . GLN A 1 96 ? -12.724 4.893 2.498 1.00 82.88 96 GLN A C 1
ATOM 710 O O . GLN A 1 96 ? -12.525 4.530 1.337 1.00 82.88 96 GLN A O 1
ATOM 715 N N . ARG A 1 97 ? -11.941 5.793 3.106 1.00 78.44 97 ARG A N 1
ATOM 716 C CA . ARG A 1 97 ? -10.783 6.414 2.444 1.00 78.44 97 ARG A CA 1
ATOM 717 C C . ARG A 1 97 ? -9.707 5.393 2.063 1.00 78.44 97 ARG A C 1
ATOM 719 O O . ARG A 1 97 ? -9.158 5.477 0.970 1.00 78.44 97 ARG A O 1
ATOM 726 N N . LEU A 1 98 ? -9.429 4.408 2.922 1.00 75.00 98 LEU A N 1
ATOM 727 C CA . LEU A 1 98 ? -8.463 3.336 2.635 1.00 75.00 98 LEU A CA 1
ATOM 728 C C . LEU A 1 98 ? -8.929 2.395 1.522 1.00 75.00 98 LEU A C 1
ATOM 730 O O . LEU A 1 98 ? -8.118 1.963 0.707 1.00 75.00 98 LEU A O 1
ATOM 734 N N . ASN A 1 99 ? -10.230 2.117 1.456 1.00 73.75 99 ASN A N 1
ATOM 735 C CA . ASN A 1 99 ? -10.827 1.336 0.376 1.00 73.75 99 ASN A CA 1
ATOM 736 C C . ASN A 1 99 ? -10.933 2.123 -0.943 1.00 73.75 99 ASN A C 1
ATOM 738 O O . ASN A 1 99 ? -11.410 1.574 -1.935 1.00 73.75 99 ASN A O 1
ATOM 742 N N . GLY A 1 100 ? -10.490 3.386 -0.975 1.00 64.56 100 GLY A N 1
ATOM 743 C CA . GLY A 1 100 ? -10.561 4.230 -2.165 1.00 64.56 100 GLY A CA 1
ATOM 744 C C . GLY A 1 100 ? -11.998 4.531 -2.588 1.00 64.56 100 GLY A C 1
ATOM 745 O O . GLY A 1 100 ? -12.248 4.737 -3.771 1.00 64.56 100 GLY A O 1
ATOM 746 N N . LEU A 1 101 ? -12.944 4.517 -1.640 1.00 57.31 101 LEU A N 1
ATOM 747 C CA . LEU A 1 101 ? -14.330 4.909 -1.902 1.00 57.31 101 LEU A CA 1
ATOM 748 C C . LEU A 1 101 ? -14.465 6.433 -2.060 1.00 57.31 101 LEU A C 1
ATOM 750 O O . LEU A 1 101 ? -15.363 6.878 -2.764 1.00 57.31 101 LEU A O 1
ATOM 754 N N . ASP A 1 102 ? -13.549 7.211 -1.471 1.00 52.88 102 ASP A N 1
ATOM 755 C CA . ASP A 1 102 ? -13.538 8.684 -1.546 1.00 52.88 102 ASP A CA 1
ATOM 756 C C . ASP A 1 102 ? -12.544 9.259 -2.569 1.00 52.88 102 ASP A C 1
ATOM 758 O O . ASP A 1 102 ? -12.710 10.380 -3.046 1.00 52.88 102 ASP A O 1
ATOM 762 N N . SER A 1 103 ? -11.488 8.525 -2.920 1.00 51.19 103 SER A N 1
ATOM 763 C CA . SER A 1 103 ? -10.410 9.023 -3.777 1.00 51.19 103 SER A CA 1
ATOM 764 C C . SER A 1 103 ? -10.373 8.275 -5.106 1.00 51.19 103 SER A C 1
ATOM 766 O O . SER A 1 103 ? -9.831 7.180 -5.221 1.00 51.19 103 SER A O 1
ATOM 768 N N . SER A 1 104 ? -10.907 8.943 -6.128 1.00 49.47 104 SER A N 1
ATOM 769 C CA . SER A 1 104 ? -10.809 8.574 -7.541 1.00 49.47 104 SER A CA 1
ATOM 770 C C . SER A 1 104 ? -11.544 7.285 -7.918 1.00 49.47 104 SER A C 1
ATOM 772 O O . SER A 1 104 ? -10.951 6.254 -8.238 1.00 49.47 104 SER A O 1
ATOM 774 N N . VAL A 1 105 ? -12.877 7.375 -7.972 1.00 54.34 105 VAL A N 1
ATOM 775 C CA . VAL A 1 105 ? -13.714 6.397 -8.689 1.00 54.34 105 VAL A CA 1
ATOM 776 C C . VAL A 1 105 ? -13.183 6.184 -10.120 1.00 54.34 105 VAL A C 1
ATOM 778 O O . VAL A 1 105 ? -13.195 5.062 -10.613 1.00 54.34 105 VAL A O 1
ATOM 781 N N . GLU A 1 106 ? -12.615 7.215 -10.750 1.00 54.84 106 GLU A N 1
ATOM 782 C CA . GLU A 1 106 ? -12.053 7.200 -12.112 1.00 54.84 106 GLU A CA 1
ATOM 783 C C . GLU A 1 106 ? -10.729 6.405 -12.247 1.00 54.84 106 GLU A C 1
ATOM 785 O O . GLU A 1 106 ? -10.567 5.606 -13.172 1.00 54.84 106 GLU A O 1
ATOM 790 N N . ASP A 1 107 ? -9.769 6.540 -11.321 1.00 56.41 107 ASP A N 1
ATOM 791 C CA . ASP A 1 107 ? -8.508 5.775 -11.402 1.00 56.41 107 ASP A CA 1
ATOM 792 C C . ASP A 1 107 ? -8.684 4.323 -10.941 1.00 56.41 107 ASP A C 1
ATOM 794 O O . ASP A 1 107 ? -8.065 3.394 -11.480 1.00 56.41 107 ASP A O 1
ATOM 798 N N . ASN A 1 108 ? -9.562 4.110 -9.958 1.00 59.97 108 ASN A N 1
ATOM 799 C CA . ASN A 1 108 ? -9.842 2.788 -9.413 1.00 59.97 108 ASN A CA 1
ATOM 800 C C . ASN A 1 108 ? -10.668 1.944 -10.403 1.00 59.97 108 ASN A C 1
ATOM 802 O O . ASN A 1 108 ? -10.387 0.756 -10.584 1.00 59.97 108 ASN A O 1
ATOM 806 N N . THR A 1 109 ? -11.601 2.557 -11.144 1.00 65.69 109 THR A N 1
ATOM 807 C CA . THR A 1 109 ? -12.331 1.886 -12.238 1.00 65.69 109 THR A CA 1
ATOM 808 C C . THR A 1 109 ? -11.391 1.419 -13.341 1.00 65.69 109 THR A C 1
ATOM 810 O O . THR A 1 109 ? -11.472 0.258 -13.737 1.00 65.69 109 THR A O 1
ATOM 813 N N . ARG A 1 110 ? -10.421 2.237 -13.770 1.00 71.81 110 ARG A N 1
ATOM 814 C CA . ARG A 1 110 ? -9.442 1.831 -14.796 1.00 71.81 110 ARG A CA 1
ATOM 815 C C . ARG A 1 110 ? -8.575 0.646 -14.355 1.00 71.81 110 ARG A C 1
ATOM 817 O O . ARG A 1 110 ? -8.222 -0.214 -15.167 1.00 71.81 110 ARG A O 1
ATOM 824 N N . CYS A 1 111 ? -8.211 0.592 -13.074 1.00 73.75 111 CYS A N 1
ATOM 825 C CA . CYS A 1 111 ? -7.481 -0.531 -12.486 1.00 73.75 111 CYS A CA 1
ATOM 826 C C . CYS A 1 111 ? -8.347 -1.802 -12.427 1.00 73.75 111 CYS A C 1
ATOM 828 O O . CYS A 1 111 ? -7.912 -2.871 -12.872 1.00 73.75 111 CYS A O 1
ATOM 830 N N . MET A 1 112 ? -9.589 -1.681 -11.947 1.00 76.75 112 MET A N 1
ATOM 831 C CA . MET A 1 112 ? -10.547 -2.788 -11.901 1.00 76.75 112 MET A CA 1
ATOM 832 C C . MET A 1 112 ? -10.876 -3.328 -13.294 1.00 76.75 112 MET A C 1
ATOM 834 O O . MET A 1 112 ? -10.885 -4.541 -13.486 1.00 76.75 112 MET A O 1
ATOM 838 N N . GLU A 1 113 ? -11.049 -2.460 -14.289 1.00 82.69 113 GLU A N 1
ATOM 839 C CA . GLU A 1 113 ? -11.344 -2.849 -15.667 1.0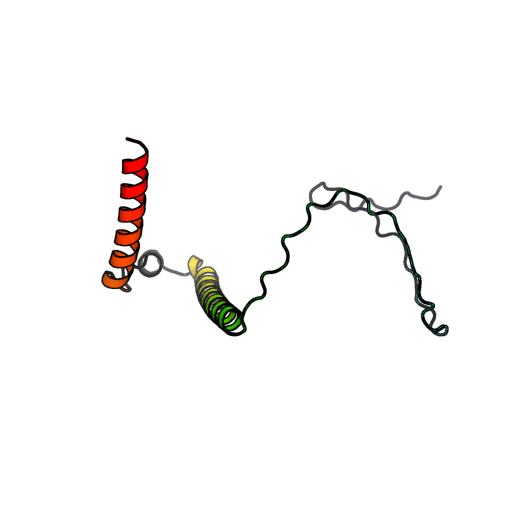0 82.69 113 GLU A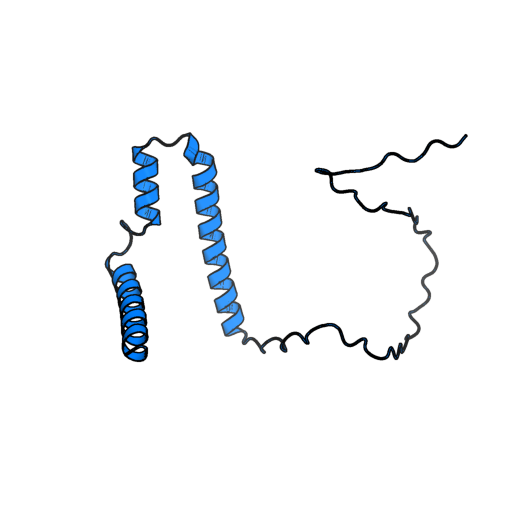 CA 1
ATOM 840 C C . GLU A 1 113 ? -10.194 -3.664 -16.284 1.00 82.69 113 GLU A C 1
ATOM 842 O O . GLU A 1 113 ? -10.417 -4.695 -16.919 1.00 82.69 113 GLU A O 1
ATOM 847 N N . ARG A 1 114 ? -8.934 -3.273 -16.041 1.00 83.50 114 ARG A N 1
ATOM 848 C CA . ARG A 1 114 ? -7.765 -4.061 -16.478 1.00 83.50 114 ARG A CA 1
ATOM 849 C C . ARG A 1 114 ? -7.723 -5.441 -15.826 1.00 83.50 114 ARG A C 1
ATOM 851 O O . ARG A 1 114 ? -7.347 -6.412 -16.483 1.00 83.50 114 ARG A O 1
ATOM 858 N N . ARG A 1 115 ? -8.091 -5.519 -14.548 1.00 85.38 115 ARG A N 1
ATOM 859 C CA . ARG A 1 115 ? -8.112 -6.762 -13.775 1.00 85.38 115 ARG A CA 1
ATOM 860 C C . ARG A 1 115 ? -9.234 -7.692 -14.245 1.00 85.38 115 ARG A C 1
ATOM 862 O O . ARG A 1 115 ? -8.975 -8.873 -14.443 1.00 85.38 115 ARG A O 1
ATOM 869 N N . LEU A 1 116 ? -10.421 -7.155 -14.527 1.00 90.44 116 LEU A N 1
ATOM 870 C CA . LEU A 1 116 ? -11.531 -7.895 -15.139 1.00 90.44 116 LEU A CA 1
ATOM 871 C C . LEU A 1 116 ? -11.137 -8.459 -16.510 1.00 90.44 116 LEU A C 1
ATOM 873 O O . LEU A 1 116 ? -11.249 -9.659 -16.726 1.00 90.44 116 LEU A O 1
ATOM 877 N N . ARG A 1 117 ? -10.512 -7.651 -17.377 1.00 92.56 117 ARG A N 1
ATOM 878 C CA . ARG A 1 117 ? -10.006 -8.130 -18.678 1.00 92.56 117 ARG A CA 1
ATOM 879 C C . ARG A 1 117 ? -8.953 -9.239 -18.554 1.00 92.56 117 ARG A C 1
ATOM 881 O O . ARG A 1 117 ? -8.828 -10.063 -19.459 1.00 92.56 117 ARG A O 1
ATOM 888 N N . GLN A 1 118 ? -8.147 -9.255 -17.489 1.00 89.19 118 GLN A N 1
ATOM 889 C CA . GLN A 1 118 ? -7.218 -10.364 -17.230 1.00 89.19 118 GLN A CA 1
ATOM 890 C C . GLN A 1 118 ? -7.955 -11.643 -16.831 1.00 89.19 118 GLN A C 1
ATOM 892 O O . GLN A 1 118 ? -7.580 -12.714 -17.304 1.00 89.19 118 GLN A O 1
ATOM 897 N N . VAL A 1 119 ? -8.995 -11.525 -16.003 1.00 92.75 119 VAL A N 1
ATOM 898 C CA . VAL A 1 119 ? -9.851 -12.653 -15.615 1.00 92.75 119 VAL A CA 1
ATOM 899 C C . VAL A 1 119 ? -10.577 -13.215 -16.836 1.00 92.75 119 VAL A C 1
ATOM 901 O O . VAL A 1 119 ? -10.504 -14.417 -17.067 1.00 92.75 119 VAL A O 1
ATOM 904 N N . ASP A 1 120 ? -11.155 -12.366 -17.688 1.00 92.75 120 ASP A N 1
ATOM 905 C CA . ASP A 1 120 ? -11.832 -12.808 -18.914 1.00 92.75 120 ASP A CA 1
ATOM 906 C C . ASP A 1 120 ? -10.890 -13.585 -19.840 1.00 92.75 120 ASP A C 1
ATOM 908 O O . ASP A 1 120 ? -11.224 -14.669 -20.317 1.00 92.75 120 ASP A O 1
ATOM 912 N N . LYS A 1 121 ? -9.669 -13.075 -20.047 1.00 92.25 121 LYS A N 1
ATOM 913 C CA . LYS A 1 121 ? -8.635 -13.769 -20.833 1.00 92.25 121 LYS A CA 1
ATOM 914 C C . LYS A 1 121 ? -8.233 -15.108 -20.229 1.00 92.25 121 LYS A C 1
ATOM 916 O O . LYS A 1 121 ? -7.859 -16.013 -20.968 1.00 92.25 121 LYS A O 1
ATOM 921 N N . PHE A 1 122 ? -8.230 -15.217 -18.905 1.00 92.31 122 PHE A N 1
ATOM 922 C CA . PHE A 1 122 ? -7.926 -16.467 -18.225 1.00 92.31 122 PHE A CA 1
ATOM 923 C C . PHE A 1 122 ? -9.057 -17.480 -18.428 1.00 92.31 122 PHE A C 1
ATOM 925 O O . PHE A 1 122 ? -8.789 -18.597 -18.857 1.00 92.31 122 PHE A O 1
ATOM 932 N N . CYS A 1 123 ? -10.310 -17.068 -18.227 1.00 91.44 123 CYS A N 1
ATOM 933 C CA . CYS A 1 123 ? -11.483 -17.914 -18.440 1.00 91.44 123 CYS A CA 1
ATOM 934 C C . CYS A 1 123 ? -11.589 -18.410 -19.891 1.00 91.44 123 CYS A C 1
ATOM 936 O O . CYS A 1 123 ? -11.805 -19.596 -20.112 1.00 91.44 123 CYS A O 1
ATOM 938 N N . GLN A 1 124 ? -11.335 -17.544 -20.879 1.00 88.19 124 GLN A N 1
ATOM 939 C CA . GLN A 1 124 ? -11.329 -17.915 -22.303 1.00 88.19 124 GLN A CA 1
ATOM 940 C C . GLN A 1 124 ? -10.256 -18.945 -22.678 1.00 88.19 124 GLN A C 1
ATOM 942 O O . GLN A 1 124 ? -10.386 -19.605 -23.697 1.00 88.19 124 GLN A O 1
ATOM 947 N N . ARG A 1 125 ? -9.175 -19.074 -21.899 1.00 82.44 125 ARG A N 1
ATOM 948 C CA . ARG A 1 125 ? -8.131 -20.089 -22.135 1.00 82.44 125 ARG A CA 1
ATOM 949 C C . ARG A 1 125 ? -8.452 -21.442 -21.508 1.00 82.44 125 ARG A C 1
ATOM 951 O O . ARG A 1 125 ? -7.738 -22.403 -21.768 1.00 82.44 125 ARG A O 1
ATOM 958 N N . LEU A 1 126 ? -9.452 -21.490 -20.631 1.00 82.06 126 LEU A N 1
ATOM 959 C CA . LEU A 1 126 ? -9.910 -22.706 -19.960 1.00 82.06 126 LEU A CA 1
ATOM 960 C C . LEU A 1 126 ? -11.089 -23.371 -20.685 1.00 82.06 126 LEU A C 1
ATOM 962 O O . LEU A 1 126 ? -11.538 -24.426 -20.243 1.00 82.06 126 LEU A O 1
ATOM 966 N N . THR A 1 127 ? -11.592 -22.746 -21.752 1.00 65.44 127 THR A N 1
ATOM 967 C CA . THR A 1 127 ? -12.651 -23.262 -22.634 1.00 65.44 127 THR A CA 1
ATOM 968 C C . THR A 1 127 ? -12.047 -23.629 -23.979 1.00 65.44 127 THR A C 1
ATOM 970 O O . THR A 1 127 ? -12.506 -24.635 -24.556 1.00 65.44 127 THR A O 1
#

pLDDT: mean 71.86, std 15.32, range [44.31, 94.12]